Protein AF-K2GXN9-F1 (afdb_monomer_lite)

Radius of gyration: 13.76 Å; chains: 1; bounding box: 37×25×31 Å

pLDDT: mean 88.5, std 8.77, range [51.44, 95.81]

Organism: NCBI:txid1234023

Structure (mmCIF, N/CA/C/O backbone):
data_AF-K2GXN9-F1
#
_entry.id   AF-K2GXN9-F1
#
loop_
_atom_site.group_PDB
_atom_site.id
_atom_site.type_symbol
_atom_site.label_atom_id
_atom_site.label_alt_id
_atom_site.label_comp_id
_atom_site.label_asym_id
_atom_site.label_entity_id
_atom_site.label_seq_id
_atom_site.pdbx_PDB_ins_code
_atom_site.Cartn_x
_atom_site.Cartn_y
_atom_site.Cartn_z
_atom_site.occupancy
_atom_site.B_iso_or_equiv
_atom_site.auth_seq_id
_atom_site.auth_comp_id
_atom_site.auth_asym_id
_atom_site.auth_atom_id
_atom_site.pdbx_PDB_model_num
ATOM 1 N N . MET A 1 1 ? 0.304 -10.250 -14.670 1.00 51.44 1 MET A N 1
ATOM 2 C CA . MET A 1 1 ? 0.516 -10.781 -13.307 1.00 51.44 1 MET A CA 1
ATOM 3 C C . MET A 1 1 ? 0.675 -9.585 -12.395 1.00 51.44 1 MET A C 1
ATOM 5 O O . MET A 1 1 ? 1.532 -8.764 -12.687 1.00 51.44 1 MET A O 1
ATOM 9 N N . ALA A 1 2 ? -0.147 -9.472 -11.359 1.00 65.31 2 ALA A N 1
ATOM 10 C CA . ALA A 1 2 ? 0.014 -8.482 -10.303 1.00 65.31 2 ALA A CA 1
ATOM 11 C C . ALA A 1 2 ? -0.172 -9.222 -8.973 1.00 65.31 2 ALA A C 1
ATOM 13 O O . ALA A 1 2 ? -1.135 -9.965 -8.816 1.00 65.31 2 ALA A O 1
ATOM 14 N N . TRP A 1 3 ? 0.881 -9.139 -8.157 1.00 83.69 3 TRP A N 1
ATOM 15 C CA . TRP A 1 3 ? 1.102 -9.783 -6.857 1.00 83.69 3 TRP A CA 1
ATOM 16 C C . TRP A 1 3 ? 2.148 -8.948 -6.098 1.00 83.69 3 TRP A C 1
ATOM 18 O O . TRP A 1 3 ? 3.146 -9.459 -5.585 1.00 83.69 3 TRP A O 1
ATOM 28 N N . TRP A 1 4 ? 2.013 -7.625 -6.160 1.00 90.12 4 TRP A N 1
ATOM 29 C CA . TRP A 1 4 ? 2.935 -6.703 -5.499 1.00 90.12 4 TRP A CA 1
ATOM 30 C C . TRP A 1 4 ? 2.520 -6.568 -4.049 1.00 90.12 4 TRP A C 1
ATOM 32 O O . TRP A 1 4 ? 1.341 -6.353 -3.776 1.00 90.12 4 TRP A O 1
ATOM 42 N N . LYS A 1 5 ? 3.470 -6.744 -3.127 1.00 93.31 5 LYS A N 1
ATOM 43 C CA . LYS A 1 5 ? 3.195 -6.563 -1.704 1.00 93.31 5 LYS A CA 1
ATOM 44 C C . LYS A 1 5 ? 3.135 -5.069 -1.403 1.00 93.31 5 LYS A C 1
ATOM 46 O O . LYS A 1 5 ? 4.072 -4.340 -1.719 1.00 93.31 5 LYS A O 1
ATOM 51 N N . VAL A 1 6 ? 2.058 -4.650 -0.756 1.00 94.25 6 VAL A N 1
ATOM 52 C CA . VAL A 1 6 ? 1.868 -3.305 -0.206 1.00 94.25 6 VAL A CA 1
ATOM 53 C C . VAL A 1 6 ? 1.650 -3.460 1.292 1.00 94.25 6 VAL A C 1
ATOM 55 O O . VAL A 1 6 ? 0.957 -4.391 1.705 1.00 94.25 6 VAL A O 1
ATOM 58 N N . PHE A 1 7 ? 2.235 -2.592 2.110 1.00 95.50 7 PHE A N 1
ATOM 59 C CA . PHE A 1 7 ? 2.116 -2.666 3.563 1.00 95.50 7 PHE A CA 1
ATOM 60 C C . PHE A 1 7 ? 1.946 -1.301 4.224 1.00 95.50 7 PHE A C 1
ATOM 62 O O . PHE A 1 7 ? 2.298 -0.265 3.654 1.00 95.50 7 PHE A O 1
ATOM 69 N N . LEU A 1 8 ? 1.370 -1.335 5.427 1.00 95.25 8 LEU A N 1
ATOM 70 C CA . LEU A 1 8 ? 1.274 -0.199 6.330 1.00 95.25 8 LEU A CA 1
ATOM 71 C C . LEU A 1 8 ? 2.497 -0.197 7.245 1.00 95.25 8 LEU A C 1
ATOM 73 O O . LEU A 1 8 ? 2.609 -1.056 8.116 1.00 95.25 8 LEU A O 1
ATOM 77 N N . ASP A 1 9 ? 3.387 0.765 7.040 1.00 93.88 9 ASP A N 1
ATOM 78 C CA . ASP A 1 9 ? 4.582 0.958 7.859 1.00 93.88 9 ASP A CA 1
ATOM 79 C C . ASP A 1 9 ? 4.195 1.698 9.147 1.00 93.88 9 ASP A C 1
ATOM 81 O O . ASP A 1 9 ? 3.817 2.876 9.128 1.00 93.88 9 ASP A O 1
ATOM 85 N N . LEU A 1 10 ? 4.236 0.982 10.269 1.00 91.69 10 LEU A N 1
ATOM 86 C CA . LEU A 1 10 ? 3.791 1.494 11.568 1.00 91.69 10 LEU A CA 1
ATOM 87 C C . LEU A 1 10 ? 4.945 2.038 12.413 1.00 91.69 10 LEU A C 1
ATOM 89 O O . LEU A 1 10 ? 4.700 2.732 13.402 1.00 91.69 10 LEU A O 1
ATOM 93 N N . ASN A 1 11 ? 6.190 1.722 12.053 1.00 92.06 11 ASN A N 1
ATOM 94 C CA . ASN A 1 11 ? 7.375 2.038 12.850 1.00 92.06 11 ASN A CA 1
ATOM 95 C C . ASN A 1 11 ? 8.397 2.939 12.114 1.00 92.06 11 ASN A C 1
ATOM 97 O O . ASN A 1 11 ? 9.386 3.359 12.718 1.00 92.06 11 ASN A O 1
AT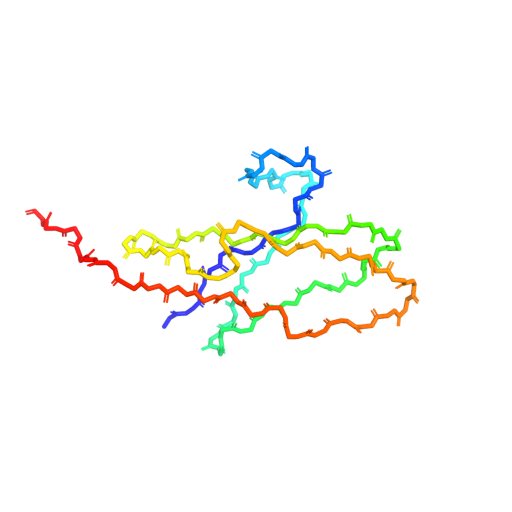OM 101 N N . TRP A 1 12 ? 8.132 3.267 10.848 1.00 89.44 12 TRP A N 1
ATOM 102 C CA . TRP A 1 12 ? 8.945 4.070 9.934 1.00 89.44 12 TRP A CA 1
ATOM 103 C C . TRP A 1 12 ? 10.321 3.493 9.579 1.00 89.44 12 TRP A C 1
ATOM 105 O O . TRP A 1 12 ? 11.246 4.257 9.272 1.00 89.44 12 TRP A O 1
ATOM 115 N N . ASP A 1 13 ? 10.469 2.169 9.596 1.00 91.81 13 ASP A N 1
ATOM 116 C CA . ASP A 1 13 ? 11.707 1.475 9.233 1.00 91.81 13 ASP A CA 1
ATOM 117 C C . ASP A 1 13 ? 11.788 1.068 7.752 1.00 91.81 13 ASP A C 1
ATOM 119 O O .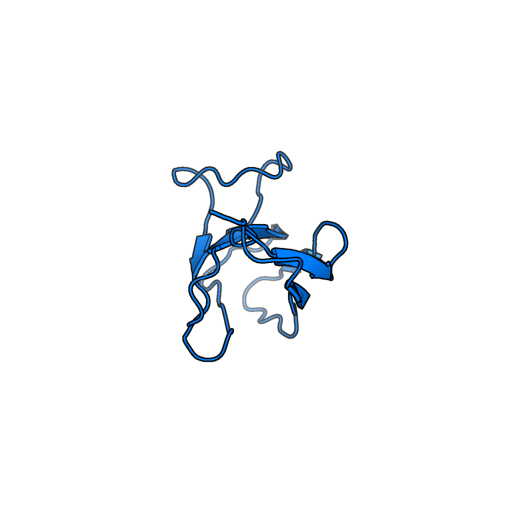 ASP A 1 13 ? 12.864 0.669 7.299 1.00 91.81 13 ASP A O 1
ATOM 123 N N . TRP A 1 14 ? 10.716 1.277 6.974 1.00 89.50 14 TRP A N 1
ATOM 124 C CA . TRP A 1 14 ? 10.632 0.956 5.542 1.00 89.50 14 TRP A CA 1
ATOM 125 C C . TRP A 1 14 ? 10.764 -0.541 5.222 1.00 89.50 14 TRP A C 1
ATOM 127 O O . TRP A 1 14 ? 11.013 -0.906 4.068 1.00 89.50 14 TRP A O 1
ATOM 137 N N . ILE A 1 15 ? 10.618 -1.414 6.216 1.00 91.19 15 ILE A N 1
ATOM 138 C CA . ILE A 1 15 ? 10.807 -2.856 6.101 1.00 91.19 15 ILE A CA 1
ATOM 139 C C . ILE A 1 15 ? 9.550 -3.545 6.616 1.00 91.19 15 ILE A C 1
ATOM 141 O O . ILE A 1 15 ? 9.229 -3.468 7.791 1.00 91.19 15 ILE A O 1
ATOM 145 N N . LEU A 1 16 ? 8.891 -4.321 5.752 1.00 93.50 16 LEU A N 1
ATOM 146 C CA . LEU A 1 16 ? 7.720 -5.090 6.161 1.00 93.50 16 LEU A CA 1
ATOM 147 C C . LEU A 1 16 ? 8.053 -6.065 7.301 1.00 93.50 16 LEU A C 1
ATOM 149 O O . LEU A 1 16 ? 8.764 -7.058 7.113 1.00 93.50 16 LEU A O 1
ATOM 153 N N . GLN A 1 17 ? 7.450 -5.825 8.461 1.00 94.81 17 GLN A N 1
ATOM 154 C CA . GLN A 1 17 ? 7.450 -6.728 9.603 1.00 94.81 17 GLN A CA 1
ATOM 155 C C . GLN A 1 17 ? 6.160 -7.557 9.605 1.00 94.81 17 GLN A C 1
ATOM 157 O O . GLN A 1 17 ? 5.203 -7.219 10.297 1.00 94.81 17 GLN A O 1
ATOM 162 N N . GLU A 1 18 ? 6.133 -8.681 8.877 1.00 92.00 18 GLU A N 1
ATOM 163 C CA . GLU A 1 18 ? 4.910 -9.490 8.647 1.00 92.00 18 GLU A CA 1
ATOM 164 C C . GLU A 1 18 ? 4.162 -9.921 9.929 1.00 92.00 18 GLU A C 1
ATOM 166 O O . GLU A 1 18 ? 2.963 -10.172 9.890 1.00 92.00 18 GLU A O 1
ATOM 171 N N . ASN A 1 19 ? 4.845 -9.975 11.079 1.00 91.88 19 ASN A N 1
ATOM 172 C CA . ASN A 1 19 ? 4.248 -10.331 12.374 1.00 91.88 19 ASN A CA 1
ATOM 173 C C . ASN A 1 19 ? 3.664 -9.139 13.157 1.00 91.88 19 ASN A C 1
ATOM 175 O O . ASN A 1 19 ? 3.131 -9.333 14.249 1.00 91.88 19 ASN A O 1
ATOM 179 N N . LYS A 1 20 ? 3.842 -7.906 12.676 1.00 92.44 20 LYS A N 1
ATOM 180 C CA . LYS A 1 20 ? 3.483 -6.665 13.386 1.00 92.44 20 LYS A CA 1
ATOM 181 C C . LYS A 1 20 ? 2.735 -5.662 12.514 1.00 92.44 20 LYS A C 1
ATOM 183 O O . LYS A 1 20 ? 2.031 -4.813 13.050 1.00 92.44 20 LYS A O 1
ATOM 188 N N . GLU A 1 21 ? 2.886 -5.756 11.200 1.00 94.88 21 GLU A N 1
ATOM 189 C CA . GLU A 1 21 ? 2.350 -4.803 10.239 1.00 94.88 21 GLU A CA 1
ATOM 190 C C . GLU A 1 21 ? 1.350 -5.465 9.303 1.00 94.88 21 GLU A C 1
ATOM 192 O O . GLU A 1 21 ? 1.479 -6.631 8.926 1.00 94.88 21 GLU A O 1
ATOM 197 N N . SER A 1 22 ? 0.339 -4.694 8.913 1.00 94.75 22 SER A N 1
ATOM 198 C CA . SER A 1 22 ? -0.645 -5.150 7.938 1.00 94.75 22 SER A CA 1
ATOM 199 C C . SER A 1 22 ? -0.069 -5.031 6.535 1.00 94.75 22 SER A C 1
ATOM 201 O O . SER A 1 22 ? 0.419 -3.970 6.145 1.00 94.75 22 SER A O 1
ATOM 203 N N . PHE A 1 23 ? -0.184 -6.097 5.748 1.00 95.81 23 PHE A N 1
ATOM 204 C CA . PHE A 1 23 ? 0.184 -6.097 4.339 1.00 95.81 23 PHE A CA 1
ATOM 205 C C . PHE A 1 23 ? -0.856 -6.834 3.504 1.00 95.81 23 PHE A C 1
ATOM 207 O O . PHE A 1 23 ? -1.615 -7.666 3.996 1.00 95.81 23 PHE A O 1
ATOM 214 N N . THR A 1 24 ? -0.876 -6.516 2.220 1.00 95.19 24 THR A N 1
ATOM 215 C CA . THR A 1 24 ? -1.739 -7.142 1.226 1.00 95.19 24 THR A CA 1
ATOM 216 C C . THR A 1 24 ? -0.973 -7.296 -0.083 1.00 95.19 24 THR A C 1
ATOM 218 O O . THR A 1 24 ? 0.146 -6.797 -0.234 1.00 95.19 24 THR A O 1
ATOM 221 N N . THR A 1 25 ? -1.559 -8.008 -1.037 1.00 94.12 25 THR A N 1
ATOM 222 C CA . THR A 1 25 ? -1.030 -8.120 -2.397 1.00 94.12 25 THR A CA 1
ATOM 223 C C . THR A 1 25 ? -1.999 -7.513 -3.389 1.00 94.12 25 THR A C 1
ATOM 225 O O . THR A 1 25 ? -3.203 -7.738 -3.272 1.00 94.12 25 THR A O 1
ATOM 228 N N . THR A 1 26 ? -1.479 -6.800 -4.388 1.00 93.38 26 THR A N 1
ATOM 229 C CA . THR A 1 26 ? -2.312 -6.284 -5.476 1.00 93.38 26 THR A CA 1
ATOM 230 C C . THR A 1 26 ? -3.039 -7.410 -6.206 1.00 93.38 26 THR A C 1
ATOM 232 O O . THR A 1 26 ? -2.494 -8.501 -6.395 1.00 93.38 26 THR A O 1
ATOM 235 N N . ASP A 1 27 ? -4.280 -7.148 -6.607 1.00 92.00 27 ASP A N 1
ATOM 236 C CA . ASP A 1 27 ? -5.088 -8.075 -7.389 1.00 92.00 27 ASP A CA 1
ATOM 237 C C . ASP A 1 27 ? -4.668 -8.078 -8.871 1.00 92.00 27 ASP A C 1
ATOM 239 O O . ASP A 1 27 ? -3.795 -7.331 -9.313 1.00 92.00 27 ASP A O 1
ATOM 243 N N . LYS A 1 28 ? -5.337 -8.896 -9.691 1.00 92.25 28 LYS A N 1
ATOM 244 C CA . LYS A 1 28 ? -5.093 -8.971 -11.145 1.00 92.25 28 LYS A CA 1
ATOM 245 C C . LYS A 1 28 ? -5.291 -7.642 -11.896 1.00 92.25 28 LYS A C 1
ATOM 247 O O . LYS A 1 28 ? -4.817 -7.528 -13.025 1.00 92.25 28 LYS A O 1
ATOM 252 N N . ASN A 1 29 ? -6.002 -6.693 -11.292 1.00 91.56 29 ASN A N 1
ATOM 253 C CA . ASN A 1 29 ? -6.305 -5.369 -11.818 1.00 91.56 29 ASN A CA 1
ATOM 254 C C . ASN A 1 29 ? -5.396 -4.281 -11.210 1.00 91.56 29 ASN A C 1
ATOM 256 O O . ASN A 1 29 ? -5.640 -3.110 -11.474 1.00 91.56 29 ASN A O 1
ATOM 260 N N . TRP A 1 30 ? -4.349 -4.657 -10.460 1.00 90.19 30 TRP A N 1
ATOM 261 C CA . TRP A 1 30 ? -3.402 -3.760 -9.778 1.00 90.19 30 TRP A CA 1
ATOM 262 C C . TRP A 1 30 ? -3.984 -2.969 -8.598 1.00 90.19 30 TRP A C 1
ATOM 264 O O . TRP A 1 30 ? -3.350 -2.034 -8.115 1.00 90.19 30 TRP A O 1
ATOM 274 N N . ASN A 1 31 ? -5.144 -3.374 -8.083 1.00 92.50 31 ASN A N 1
ATOM 275 C CA . ASN A 1 31 ? -5.766 -2.734 -6.928 1.00 92.50 31 ASN A CA 1
ATOM 276 C C . ASN A 1 31 ? -5.347 -3.414 -5.624 1.00 92.50 31 ASN A C 1
ATOM 278 O O . ASN A 1 31 ? -5.116 -4.623 -5.587 1.00 92.50 31 ASN A O 1
ATOM 282 N N . TYR A 1 32 ? -5.309 -2.646 -4.540 1.00 94.00 32 TYR A N 1
ATOM 283 C CA . TYR A 1 32 ? -5.105 -3.138 -3.180 1.00 94.00 32 TYR A CA 1
ATOM 284 C C . TYR A 1 32 ? -6.075 -2.445 -2.219 1.00 94.00 32 TYR A C 1
ATOM 286 O O . TYR A 1 32 ? -6.589 -1.362 -2.504 1.00 94.00 32 TYR A O 1
ATOM 294 N N . THR A 1 33 ? -6.359 -3.075 -1.081 1.00 94.44 33 THR A N 1
ATOM 295 C CA . THR A 1 33 ? -7.277 -2.531 -0.072 1.00 94.44 33 THR A CA 1
ATOM 296 C C . THR A 1 33 ? -6.831 -2.955 1.322 1.00 94.44 33 THR A C 1
ATOM 298 O O . THR A 1 33 ? -6.393 -4.090 1.519 1.00 94.44 33 THR A O 1
ATOM 301 N N . PHE A 1 34 ? -6.940 -2.026 2.271 1.00 94.56 34 PHE A N 1
ATOM 302 C CA . PHE A 1 34 ? -6.831 -2.274 3.703 1.00 94.56 34 PHE A CA 1
ATOM 303 C C . PHE A 1 34 ? -8.148 -1.864 4.351 1.00 94.56 34 PHE A C 1
ATOM 305 O O . PHE A 1 34 ? -8.525 -0.695 4.293 1.00 94.56 34 PHE A O 1
ATOM 312 N N . ASP A 1 35 ? -8.827 -2.825 4.967 1.00 94.06 35 ASP A N 1
ATOM 313 C CA . ASP A 1 35 ? -10.113 -2.613 5.622 1.00 94.06 35 ASP A CA 1
ATOM 314 C C . ASP A 1 35 ? -9.976 -2.697 7.142 1.00 94.06 35 ASP A C 1
ATOM 316 O O . ASP A 1 35 ? -9.001 -3.230 7.672 1.00 94.06 35 ASP A O 1
ATOM 320 N N . ASN A 1 36 ? -10.994 -2.192 7.844 1.00 92.19 36 ASN A N 1
ATOM 321 C CA . ASN A 1 36 ? -11.097 -2.261 9.303 1.00 92.19 36 ASN A CA 1
ATOM 322 C C . ASN A 1 36 ? -9.879 -1.664 10.042 1.00 92.19 36 ASN A C 1
ATOM 324 O O . ASN A 1 36 ? -9.438 -2.184 11.066 1.00 92.19 36 ASN A O 1
ATOM 328 N N . LEU A 1 37 ? -9.335 -0.569 9.505 1.00 92.81 37 LEU A N 1
ATOM 329 C CA . LEU A 1 37 ? -8.268 0.199 10.138 1.00 92.81 37 LEU A CA 1
ATOM 330 C C . LEU A 1 37 ? -8.833 1.146 11.201 1.00 92.81 37 LEU A C 1
ATOM 332 O O . LEU A 1 37 ? -9.873 1.783 11.013 1.00 92.81 37 LEU A O 1
ATOM 336 N N . GLU A 1 38 ? -8.122 1.257 12.318 1.00 92.62 38 GLU A N 1
ATOM 337 C CA . GLU A 1 38 ? -8.438 2.231 13.356 1.00 92.62 38 GLU A CA 1
ATOM 338 C C . GLU A 1 38 ? -8.103 3.659 12.902 1.00 92.62 38 GLU A C 1
ATOM 340 O O . GLU A 1 38 ? -7.413 3.894 11.911 1.00 92.62 38 GLU A O 1
ATOM 345 N N . LYS A 1 39 ? -8.584 4.656 13.648 1.00 94.06 39 LYS A N 1
ATOM 346 C CA . LYS A 1 39 ? -8.187 6.048 13.422 1.00 94.06 39 LYS A CA 1
ATOM 347 C C . LYS A 1 39 ? -6.703 6.213 13.766 1.00 94.06 39 LYS A C 1
ATOM 349 O O . LYS A 1 39 ? -6.343 6.142 14.941 1.00 94.06 39 LYS A O 1
ATOM 354 N N . TRP A 1 40 ? -5.864 6.497 12.773 1.00 93.19 40 TRP A N 1
ATOM 355 C CA . TRP A 1 40 ? -4.427 6.699 12.973 1.00 93.19 40 TRP A CA 1
ATOM 356 C C . TRP A 1 40 ? -3.756 7.426 11.794 1.00 93.19 40 TRP A C 1
ATOM 358 O O . TRP A 1 40 ? -4.379 7.670 10.761 1.00 93.19 40 TRP A O 1
ATOM 368 N N . ASN A 1 41 ? -2.477 7.782 11.955 1.00 92.69 41 ASN A N 1
ATOM 369 C CA . ASN A 1 41 ? -1.612 8.205 10.852 1.00 92.69 41 ASN A CA 1
ATOM 370 C C . ASN A 1 41 ? -0.962 6.974 10.222 1.00 92.69 41 ASN A C 1
ATOM 372 O O . AS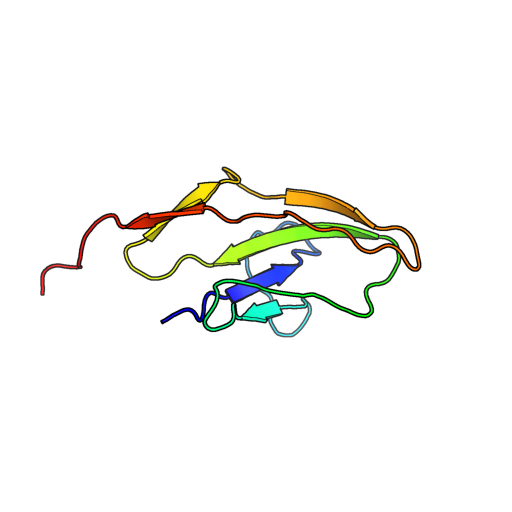N A 1 41 ? -0.122 6.333 10.851 1.00 92.69 41 ASN A O 1
ATOM 376 N N . TYR A 1 42 ? -1.314 6.668 8.982 1.00 93.00 42 TYR A N 1
ATOM 377 C CA . TYR A 1 42 ? -0.762 5.530 8.264 1.00 93.00 42 TYR A CA 1
ATOM 378 C C . TYR A 1 42 ? 0.270 5.964 7.240 1.00 93.00 42 TYR A C 1
ATOM 380 O O . TYR A 1 42 ? 0.159 7.028 6.628 1.00 93.00 42 TYR A O 1
ATOM 388 N N . VAL A 1 43 ? 1.258 5.097 7.038 1.00 93.38 43 VAL A N 1
ATOM 389 C CA . VAL A 1 43 ? 2.227 5.194 5.956 1.00 93.38 43 VAL A CA 1
ATOM 390 C C . VAL A 1 43 ? 2.072 3.978 5.056 1.00 93.38 43 VAL A C 1
ATOM 392 O O . VAL A 1 43 ? 2.152 2.856 5.536 1.00 93.38 43 VAL A O 1
ATOM 395 N N . ILE A 1 44 ? 1.865 4.198 3.760 1.00 93.75 44 ILE A N 1
ATOM 396 C CA . ILE A 1 44 ? 1.757 3.132 2.758 1.00 93.75 44 ILE A CA 1
ATOM 397 C C . ILE A 1 44 ? 3.068 3.031 1.982 1.00 93.75 44 ILE A C 1
ATOM 399 O O . ILE A 1 44 ? 3.570 4.036 1.459 1.00 93.75 44 ILE A O 1
ATOM 403 N N . ILE A 1 45 ? 3.584 1.805 1.879 1.00 92.94 45 ILE A N 1
ATOM 404 C CA . ILE A 1 45 ? 4.791 1.463 1.124 1.00 92.94 45 ILE A CA 1
ATOM 405 C C . ILE A 1 45 ? 4.524 0.228 0.258 1.00 92.94 45 ILE A C 1
ATOM 407 O O . ILE A 1 45 ? 3.859 -0.721 0.671 1.00 92.94 45 ILE A O 1
ATOM 411 N N . GLU A 1 46 ? 5.069 0.234 -0.956 1.00 92.75 46 GLU A N 1
ATOM 412 C CA . GLU A 1 46 ? 5.115 -0.930 -1.842 1.00 92.75 46 GLU A CA 1
ATOM 413 C C . GLU A 1 46 ? 6.488 -1.594 -1.770 1.00 92.75 46 GLU A C 1
ATOM 415 O O . GLU A 1 46 ? 7.503 -0.908 -1.671 1.00 92.75 46 GLU A O 1
ATOM 420 N N . ILE A 1 47 ? 6.532 -2.920 -1.882 1.00 90.88 47 ILE A N 1
ATOM 421 C CA . ILE A 1 47 ? 7.771 -3.675 -2.079 1.00 90.88 47 ILE A CA 1
ATOM 422 C C . ILE A 1 47 ? 7.933 -3.952 -3.578 1.00 90.88 47 ILE A C 1
ATOM 424 O O . ILE A 1 47 ? 7.203 -4.797 -4.116 1.00 90.88 47 ILE A O 1
ATOM 428 N N . PRO A 1 48 ? 8.890 -3.298 -4.269 1.00 83.75 48 PRO A N 1
ATOM 429 C CA . PRO A 1 48 ? 9.020 -3.467 -5.702 1.00 83.75 48 PRO A CA 1
ATOM 430 C C . PRO A 1 48 ? 9.473 -4.872 -6.099 1.00 83.75 48 PRO A C 1
ATOM 432 O O . PRO A 1 48 ? 10.358 -5.464 -5.475 1.00 83.75 48 PRO A O 1
ATOM 435 N N . HIS A 1 49 ? 8.898 -5.408 -7.176 1.00 85.62 49 HIS A N 1
ATOM 436 C CA . HIS A 1 49 ? 9.352 -6.669 -7.757 1.00 85.62 49 HIS A CA 1
ATOM 437 C C . HIS A 1 49 ? 10.766 -6.533 -8.320 1.00 85.62 49 HIS A C 1
ATOM 439 O O . HIS A 1 49 ? 11.197 -5.474 -8.780 1.00 85.62 49 HIS A O 1
ATOM 445 N N . GLN A 1 50 ? 11.485 -7.655 -8.353 1.00 82.75 50 GLN A N 1
ATOM 446 C CA . GLN A 1 50 ? 12.803 -7.708 -8.968 1.00 82.75 50 GLN A CA 1
ATOM 447 C C . GLN A 1 50 ? 12.721 -7.191 -10.416 1.00 82.75 50 GLN A C 1
ATOM 449 O O . GLN A 1 50 ? 11.924 -7.698 -11.203 1.00 82.75 50 GLN A O 1
ATOM 454 N N . ASN A 1 51 ? 13.583 -6.223 -10.756 1.00 88.19 51 ASN A N 1
ATOM 455 C CA . ASN A 1 51 ? 13.670 -5.515 -12.049 1.00 88.19 51 ASN A CA 1
ATOM 456 C C . ASN A 1 51 ? 12.739 -4.309 -12.236 1.00 88.19 51 ASN A C 1
ATOM 458 O O . ASN A 1 51 ? 12.707 -3.743 -13.332 1.00 88.19 51 ASN A O 1
ATOM 462 N N . TRP A 1 52 ? 12.036 -3.889 -11.193 1.00 90.38 52 TRP A N 1
ATOM 463 C CA . TRP A 1 52 ? 11.226 -2.682 -11.213 1.00 90.38 52 TRP A CA 1
ATOM 464 C C . TRP A 1 52 ? 11.708 -1.669 -10.184 1.00 90.38 52 TRP A C 1
ATOM 466 O O . TRP A 1 52 ? 12.207 -2.039 -9.125 1.00 90.38 52 TRP A O 1
ATOM 476 N N . ASN A 1 53 ? 11.543 -0.390 -10.512 1.00 89.06 53 ASN A N 1
ATOM 477 C CA . ASN A 1 53 ? 11.760 0.719 -9.593 1.00 89.06 53 ASN A CA 1
ATOM 478 C C . ASN A 1 53 ? 10.460 1.496 -9.421 1.00 89.06 53 ASN A C 1
ATOM 480 O O . ASN A 1 53 ? 9.801 1.821 -10.410 1.00 89.06 53 ASN A O 1
ATOM 484 N N . GLN A 1 54 ? 10.155 1.863 -8.180 1.00 86.88 54 GLN A N 1
ATOM 485 C CA . GLN A 1 54 ? 9.061 2.774 -7.882 1.00 86.88 54 GLN A CA 1
ATOM 486 C C . GLN A 1 54 ? 9.400 4.189 -8.364 1.00 86.88 54 GLN A C 1
ATOM 488 O O . GLN A 1 54 ? 10.495 4.706 -8.131 1.00 86.88 54 GLN A O 1
ATOM 493 N N . ILE A 1 55 ? 8.452 4.808 -9.060 1.00 88.38 55 ILE A N 1
ATOM 494 C CA . ILE A 1 55 ? 8.498 6.201 -9.508 1.00 88.38 55 ILE A CA 1
ATOM 495 C C . ILE A 1 55 ? 7.672 7.070 -8.562 1.00 88.38 55 ILE A C 1
ATOM 497 O O . ILE A 1 55 ? 8.119 8.160 -8.183 1.00 88.38 55 ILE A O 1
ATOM 501 N N . LYS A 1 56 ? 6.469 6.603 -8.194 1.00 85.69 56 LYS A N 1
ATOM 502 C CA . LYS A 1 56 ? 5.565 7.317 -7.291 1.00 85.69 56 LYS A CA 1
ATOM 503 C C . LYS A 1 56 ? 4.951 6.387 -6.241 1.00 85.69 56 LYS A C 1
ATOM 505 O O . LYS A 1 56 ? 4.578 5.270 -6.586 1.00 85.69 56 LYS A O 1
ATOM 510 N N . PRO A 1 57 ? 4.823 6.869 -4.995 1.00 83.56 57 PRO A N 1
ATOM 511 C CA . PRO A 1 57 ? 5.465 8.073 -4.476 1.00 83.56 57 PRO A CA 1
ATOM 512 C C . PRO A 1 57 ? 6.988 7.858 -4.454 1.00 83.56 57 PRO A C 1
ATOM 514 O O . PRO A 1 57 ? 7.466 6.733 -4.434 1.00 83.56 57 PRO A O 1
ATOM 517 N N . LYS A 1 58 ? 7.788 8.932 -4.435 1.00 73.56 58 LYS A N 1
ATOM 518 C CA . LYS A 1 58 ? 9.266 8.814 -4.379 1.00 73.56 58 LYS A CA 1
ATOM 519 C C . LYS A 1 58 ? 9.775 8.027 -3.164 1.00 73.56 58 LYS A C 1
ATOM 521 O O . LYS A 1 58 ? 10.945 7.658 -3.120 1.00 73.56 58 LYS A O 1
ATOM 526 N N . LYS A 1 59 ? 8.928 7.913 -2.142 1.00 71.81 59 LYS A N 1
ATOM 527 C CA . LYS A 1 59 ? 9.216 7.274 -0.866 1.00 71.81 59 LYS A CA 1
ATOM 528 C C . LYS A 1 59 ? 7.964 6.592 -0.315 1.00 71.81 59 LYS A C 1
ATOM 530 O O . LYS A 1 59 ? 7.930 5.377 -0.224 1.00 71.81 59 LYS A O 1
ATOM 535 N N . LYS A 1 60 ? 6.960 7.380 0.078 1.00 81.88 60 LYS A N 1
ATOM 536 C CA . LYS A 1 60 ? 5.761 6.896 0.771 1.00 81.88 60 LYS A CA 1
ATOM 537 C C . LYS A 1 60 ? 4.570 7.820 0.572 1.00 81.88 60 LYS A C 1
ATOM 539 O O . LYS A 1 60 ? 4.764 8.991 0.240 1.00 81.88 60 LYS A O 1
ATOM 544 N N . TYR A 1 61 ? 3.381 7.291 0.831 1.00 88.06 61 TYR A N 1
ATOM 545 C CA . TYR A 1 61 ? 2.205 8.096 1.139 1.00 88.06 61 TYR A CA 1
ATOM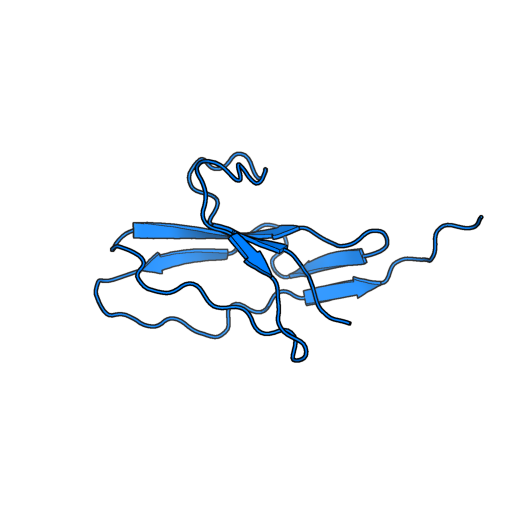 546 C C . TYR A 1 61 ? 1.974 8.072 2.640 1.00 88.06 61 TYR A C 1
ATOM 548 O O . TYR A 1 61 ? 1.905 6.994 3.222 1.00 88.06 61 TYR A O 1
ATOM 556 N N . ASP A 1 62 ? 1.854 9.241 3.255 1.00 89.69 62 ASP A N 1
ATOM 557 C CA . ASP A 1 62 ? 1.343 9.388 4.610 1.00 89.69 62 ASP A CA 1
ATOM 558 C C . ASP A 1 62 ? -0.030 10.054 4.576 1.00 89.69 62 ASP A C 1
ATOM 560 O O . ASP A 1 62 ? -0.286 10.960 3.781 1.00 89.69 62 ASP A O 1
ATOM 564 N N . PHE A 1 63 ? -0.939 9.565 5.411 1.00 89.69 63 PHE A N 1
ATOM 565 C CA . PHE A 1 63 ? -2.256 10.160 5.562 1.00 89.69 63 PHE A CA 1
ATOM 566 C C . PHE A 1 63 ? -2.822 9.870 6.944 1.00 89.69 63 PHE A C 1
ATOM 568 O O . PHE A 1 63 ? -2.500 8.871 7.589 1.00 89.69 63 PHE A O 1
ATOM 575 N N . TYR A 1 64 ? -3.709 10.752 7.384 1.00 92.25 64 TYR A N 1
ATOM 576 C CA . TYR A 1 64 ? -4.473 10.556 8.601 1.00 92.25 64 TYR A CA 1
ATOM 577 C C . TYR A 1 64 ? -5.849 9.982 8.259 1.00 92.25 64 TYR A C 1
ATOM 579 O O . TYR A 1 64 ? -6.597 10.580 7.481 1.00 92.25 64 TYR A O 1
ATOM 587 N N . LEU A 1 65 ? -6.179 8.831 8.844 1.00 93.56 65 LEU A N 1
ATOM 588 C CA . LEU A 1 65 ? -7.462 8.160 8.672 1.00 93.56 65 LEU A CA 1
ATOM 589 C C . LEU A 1 65 ? -8.391 8.484 9.844 1.00 93.56 65 LEU A C 1
ATOM 591 O O . LEU A 1 65 ? -8.048 8.247 11.002 1.00 93.56 65 LEU A O 1
ATOM 595 N N . ASN A 1 66 ? -9.592 8.983 9.553 1.00 93.75 66 ASN A N 1
ATOM 596 C CA . ASN A 1 66 ? -10.654 9.100 10.550 1.00 93.75 66 ASN A CA 1
ATOM 597 C C . ASN A 1 66 ? -11.467 7.805 10.658 1.00 93.75 66 ASN A C 1
ATOM 599 O O . ASN A 1 66 ? -11.559 7.023 9.714 1.00 93.75 66 ASN A O 1
ATOM 603 N N . SER A 1 67 ? -12.126 7.610 11.800 1.00 91.00 67 SER A N 1
ATOM 604 C CA . SER A 1 67 ? -13.065 6.501 11.981 1.00 91.00 67 SER A CA 1
ATOM 605 C C . SER A 1 67 ? -14.146 6.520 10.899 1.00 91.00 67 SER A C 1
ATOM 607 O O . SER A 1 67 ? -14.727 7.572 10.631 1.00 91.00 67 SER A O 1
ATOM 609 N N . TRP A 1 68 ? -14.427 5.350 10.317 1.00 88.69 68 TRP A N 1
ATOM 610 C CA . TRP A 1 68 ? -15.423 5.151 9.251 1.00 88.69 68 TRP A CA 1
ATOM 611 C C . TRP A 1 68 ? -15.127 5.882 7.931 1.00 88.69 68 TRP A C 1
ATOM 613 O O . TRP A 1 68 ? -15.993 5.948 7.060 1.00 88.69 68 TRP A O 1
ATOM 623 N N . GLN A 1 69 ? -13.921 6.427 7.760 1.00 92.88 69 GLN A N 1
ATOM 624 C CA . GLN A 1 69 ? -13.509 7.063 6.515 1.00 92.88 69 GLN A CA 1
ATOM 625 C C . GLN A 1 69 ? -13.028 6.017 5.505 1.00 92.88 69 GLN A C 1
ATOM 627 O O . GLN A 1 69 ? -12.336 5.065 5.856 1.00 92.88 69 GLN A O 1
ATOM 632 N N . ASN A 1 70 ? -13.348 6.239 4.232 1.00 90.94 70 ASN A N 1
ATOM 633 C CA . ASN A 1 70 ? -12.699 5.565 3.115 1.00 90.94 70 ASN A CA 1
ATOM 634 C C . ASN A 1 70 ? -11.803 6.579 2.390 1.00 90.94 70 ASN A C 1
ATOM 636 O O . ASN A 1 70 ? -12.220 7.716 2.152 1.00 90.94 70 ASN A O 1
ATOM 640 N N . VAL A 1 71 ? -10.568 6.185 2.086 1.00 89.94 71 VAL A N 1
ATOM 641 C CA . VAL A 1 71 ? -9.615 7.010 1.337 1.00 89.94 71 VAL A CA 1
ATOM 642 C C . VAL A 1 71 ? -9.173 6.224 0.109 1.00 89.94 71 VAL A C 1
ATOM 644 O O . VAL A 1 71 ? -8.844 5.045 0.211 1.00 89.94 71 VAL A O 1
ATOM 647 N N . LEU A 1 72 ? -9.193 6.882 -1.050 1.00 89.75 72 LEU A N 1
ATOM 648 C CA . LEU A 1 72 ? -8.935 6.288 -2.363 1.00 89.75 72 LEU A CA 1
ATOM 649 C C . LEU A 1 72 ? -7.789 7.020 -3.07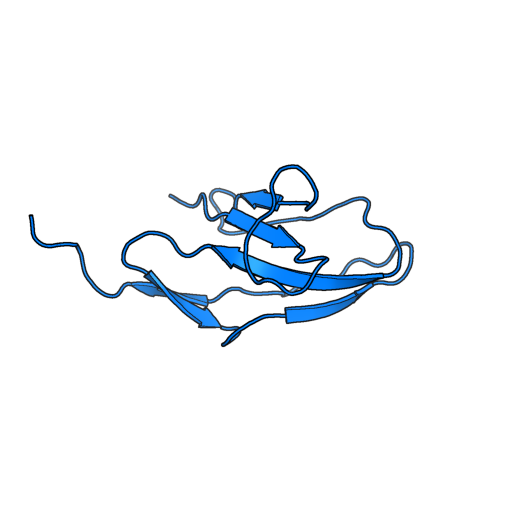4 1.00 89.75 72 LEU A C 1
ATOM 651 O O . LEU A 1 72 ? -7.349 8.077 -2.625 1.00 89.75 72 LEU A O 1
ATOM 655 N N . ASN A 1 73 ? -7.377 6.485 -4.228 1.00 87.00 73 ASN A N 1
ATOM 656 C CA . ASN A 1 73 ? -6.404 7.085 -5.153 1.00 87.00 73 ASN A CA 1
ATOM 657 C C . ASN A 1 73 ? -4.980 7.216 -4.582 1.00 87.00 73 ASN A C 1
ATOM 659 O O . ASN A 1 73 ? -4.281 8.200 -4.830 1.00 87.00 73 ASN A O 1
ATOM 663 N N . PHE A 1 74 ? -4.539 6.212 -3.822 1.00 88.75 74 PHE A N 1
ATOM 664 C CA . PHE A 1 74 ? -3.131 6.042 -3.457 1.00 88.75 74 PHE A CA 1
ATOM 665 C C . PHE A 1 74 ? -2.418 5.182 -4.503 1.00 88.75 74 PHE A C 1
ATOM 667 O O . PHE A 1 74 ? -2.126 4.005 -4.283 1.00 88.75 74 PHE A O 1
ATOM 674 N N . ASP A 1 75 ? -2.162 5.773 -5.665 1.00 90.06 75 ASP A N 1
ATOM 675 C CA . ASP A 1 75 ? -1.585 5.054 -6.798 1.00 90.06 75 ASP A CA 1
ATOM 676 C C . ASP A 1 75 ? -0.069 4.881 -6.648 1.00 90.06 75 ASP A C 1
ATOM 678 O O . ASP A 1 75 ? 0.674 5.834 -6.408 1.00 90.06 75 ASP A O 1
ATOM 682 N N . LEU A 1 76 ? 0.396 3.647 -6.825 1.00 90.19 76 LEU A N 1
ATOM 683 C CA . LEU A 1 76 ? 1.806 3.279 -6.773 1.00 90.19 76 LEU A CA 1
ATOM 684 C C . LEU A 1 76 ? 2.299 3.044 -8.209 1.00 90.19 76 LEU A C 1
ATOM 686 O O . LEU A 1 76 ? 1.883 2.098 -8.879 1.00 90.19 76 LEU A O 1
ATOM 690 N N . GLU A 1 77 ? 3.153 3.934 -8.715 1.00 91.06 77 GLU A N 1
ATOM 691 C CA . GLU A 1 77 ? 3.657 3.872 -10.092 1.00 91.06 77 GLU A CA 1
ATOM 692 C C . GLU A 1 77 ? 5.055 3.253 -10.125 1.00 91.06 77 GLU A C 1
ATOM 694 O O . GLU A 1 77 ? 5.959 3.724 -9.433 1.00 91.06 77 GLU A O 1
ATOM 699 N N . ASN A 1 78 ? 5.267 2.265 -10.999 1.00 90.31 78 ASN A N 1
ATOM 700 C CA . ASN A 1 78 ? 6.548 1.578 -11.175 1.00 90.31 78 ASN A CA 1
ATOM 701 C C . ASN A 1 78 ? 7.021 1.609 -12.634 1.00 90.31 78 ASN A C 1
ATOM 703 O O . ASN A 1 78 ? 6.217 1.559 -13.565 1.00 90.31 78 ASN A O 1
ATOM 707 N N . ILE A 1 79 ? 8.340 1.616 -12.839 1.00 90.50 79 ILE A N 1
ATOM 708 C CA . ILE A 1 79 ? 8.974 1.452 -14.152 1.00 90.50 79 ILE A CA 1
ATOM 709 C C . ILE A 1 79 ? 9.811 0.183 -14.204 1.00 90.50 79 ILE A C 1
ATOM 711 O O . ILE A 1 79 ? 10.595 -0.114 -13.300 1.00 90.50 79 ILE A O 1
ATOM 715 N N . PHE A 1 80 ? 9.657 -0.557 -15.297 1.00 89.75 80 PHE A N 1
ATOM 716 C CA . PHE A 1 80 ? 10.494 -1.705 -15.598 1.00 89.75 80 PHE A CA 1
ATOM 717 C C . PHE A 1 80 ? 11.880 -1.234 -16.042 1.00 89.75 80 PHE A C 1
ATOM 719 O O . PHE A 1 80 ? 12.000 -0.412 -16.948 1.00 89.75 80 PHE A O 1
ATOM 726 N N . ILE A 1 81 ? 12.931 -1.757 -15.413 1.00 86.94 81 ILE A N 1
ATOM 727 C CA . ILE A 1 81 ? 14.294 -1.256 -15.614 1.00 86.94 81 ILE A CA 1
ATOM 728 C C . ILE A 1 81 ? 15.043 -2.132 -16.621 1.00 86.94 81 ILE A C 1
ATOM 730 O O . ILE A 1 81 ? 15.551 -1.634 -17.620 1.00 86.94 81 ILE A O 1
ATOM 734 N N . LYS A 1 82 ? 15.146 -3.441 -16.355 1.00 82.25 82 LYS A N 1
ATOM 735 C CA . LYS A 1 82 ? 15.749 -4.437 -17.257 1.00 82.25 82 LYS A CA 1
ATOM 736 C C . LYS A 1 82 ? 15.575 -5.843 -16.710 1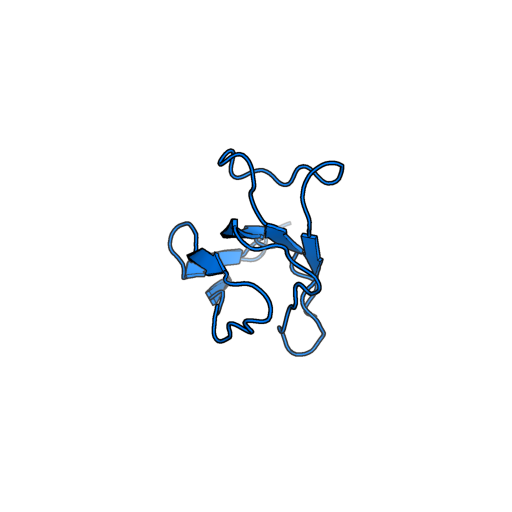.00 82.25 82 LYS A C 1
ATOM 738 O O . LYS A 1 82 ? 15.626 -6.048 -15.503 1.00 82.25 82 LYS A O 1
ATOM 743 N N . TRP A 1 83 ? 15.512 -6.837 -17.585 1.00 75.00 83 TRP A N 1
ATOM 744 C CA . TRP A 1 83 ? 15.687 -8.227 -17.171 1.00 75.00 83 TRP A CA 1
ATOM 745 C C . TRP A 1 83 ? 17.109 -8.425 -16.624 1.00 75.00 83 TRP A C 1
ATOM 747 O O . TRP A 1 83 ? 18.068 -7.898 -17.198 1.00 75.00 83 TRP A O 1
ATOM 757 N N . LYS A 1 84 ? 17.278 -9.191 -15.536 1.00 64.31 84 LYS A N 1
ATOM 758 C CA . LYS A 1 84 ? 18.611 -9.718 -15.208 1.00 64.31 84 LYS A CA 1
ATOM 759 C C . LYS A 1 84 ? 19.064 -10.564 -16.398 1.00 64.31 84 LYS A C 1
ATOM 761 O O . LYS A 1 84 ? 18.391 -11.532 -16.745 1.00 64.31 84 LYS A O 1
ATOM 766 N N . GLN A 1 85 ? 20.166 -10.170 -17.033 1.00 57.88 85 GLN A N 1
ATOM 767 C CA . GLN A 1 85 ? 20.855 -11.055 -17.965 1.00 57.88 85 GLN A CA 1
ATOM 768 C C . GLN A 1 85 ? 21.288 -12.296 -17.177 1.00 57.88 85 GLN A C 1
ATOM 770 O O . GLN A 1 85 ? 21.754 -12.169 -16.042 1.00 57.88 85 GLN A O 1
ATOM 775 N N . LYS A 1 86 ? 20.995 -13.467 -17.744 1.00 54.22 86 LYS A N 1
ATOM 776 C CA . LYS A 1 86 ? 21.351 -14.773 -17.191 1.00 54.22 86 LYS A CA 1
ATOM 777 C C . LYS A 1 86 ? 22.858 -14.986 -17.264 1.00 54.22 86 LYS A C 1
ATOM 779 O O . LYS A 1 86 ? 23.444 -14.532 -18.270 1.00 54.22 86 LYS A O 1
#

Sequence (86 aa):
MAWWKVFLDLNWDWILQENKESFTTTDKNWNYTFDNLEKWNYVIIEIPHQNWNQIKPKKKYDFYLNSWQNVLNFDLENIFIKWKQK

Secondary structure (DSSP, 8-state):
----EEEE-SSSSSS--TTTS-EEE--TTS-----S--SEEEEEEEEPPTTEEEEESSS-EEEEEPTT--------EEEE--PPP-

Foldseek 3Di:
DWFWKKWWDPPPPLDDPVVPTDIDTQDPVRDDDDPPDAFDWTKMDIDDDPQKDWPPPPRIDIDTDHPPDDDDDRDIDIDGHDDPDD